Protein AF-A0A2H9PQK1-F1 (afdb_monomer_lite)

Structure (mmCIF, N/CA/C/O backbone):
data_AF-A0A2H9PQK1-F1
#
_entry.id   AF-A0A2H9PQK1-F1
#
loop_
_atom_site.group_PDB
_atom_site.id
_atom_site.type_symbol
_atom_site.label_atom_id
_atom_site.label_alt_id
_atom_site.label_comp_id
_atom_site.label_asym_id
_atom_site.label_entity_id
_atom_site.label_seq_id
_atom_site.pdbx_PDB_ins_code
_atom_site.Cartn_x
_atom_site.Cartn_y
_atom_site.Cartn_z
_atom_site.occupancy
_atom_site.B_iso_or_equiv
_atom_site.auth_seq_id
_atom_site.auth_comp_id
_atom_site.auth_asym_id
_atom_site.auth_atom_id
_atom_site.pdbx_PDB_model_num
ATOM 1 N N . MET A 1 1 ? -5.393 -4.058 -28.579 1.00 36.38 1 MET A N 1
ATOM 2 C CA . MET A 1 1 ? -4.086 -4.269 -27.906 1.00 36.38 1 MET A CA 1
ATOM 3 C C . MET A 1 1 ? -4.074 -3.855 -26.427 1.00 36.38 1 MET A C 1
ATOM 5 O O . MET A 1 1 ? -3.341 -4.471 -25.666 1.00 36.38 1 MET A O 1
ATOM 9 N N . GLY A 1 2 ? -4.901 -2.893 -25.982 1.00 49.00 2 GLY A N 1
ATOM 10 C CA . GLY A 1 2 ? -4.942 -2.454 -24.575 1.00 49.00 2 GLY A CA 1
ATOM 11 C C . GLY A 1 2 ? -5.433 -3.493 -23.554 1.00 49.00 2 GLY A C 1
ATOM 12 O O . GLY A 1 2 ? -4.860 -3.563 -22.476 1.00 49.00 2 GLY A O 1
ATOM 13 N N . SER A 1 3 ? -6.417 -4.344 -23.882 1.00 57.09 3 SER A N 1
ATOM 14 C CA . SER A 1 3 ? -7.013 -5.268 -22.895 1.00 57.09 3 SER A CA 1
ATOM 15 C C . SER A 1 3 ? -6.095 -6.420 -22.476 1.00 57.09 3 SER A C 1
ATOM 17 O O . SER A 1 3 ? -6.107 -6.805 -21.316 1.00 57.09 3 SER A O 1
ATOM 19 N N . VAL A 1 4 ? -5.268 -6.957 -23.380 1.00 50.81 4 VAL A N 1
ATOM 20 C CA . VAL A 1 4 ? -4.338 -8.060 -23.064 1.00 50.81 4 VAL A CA 1
ATOM 21 C C . VAL A 1 4 ? -3.180 -7.565 -22.203 1.00 50.81 4 VAL A C 1
ATOM 23 O O . VAL A 1 4 ? -2.814 -8.234 -21.241 1.00 50.81 4 VAL A O 1
ATOM 26 N N . ILE A 1 5 ? -2.642 -6.380 -22.515 1.00 47.97 5 ILE A N 1
ATOM 27 C CA . ILE A 1 5 ? -1.634 -5.728 -21.676 1.00 47.97 5 ILE A CA 1
ATOM 28 C C . ILE A 1 5 ? -2.264 -5.397 -20.329 1.00 47.97 5 ILE A C 1
ATOM 30 O O . ILE A 1 5 ? -1.722 -5.812 -19.324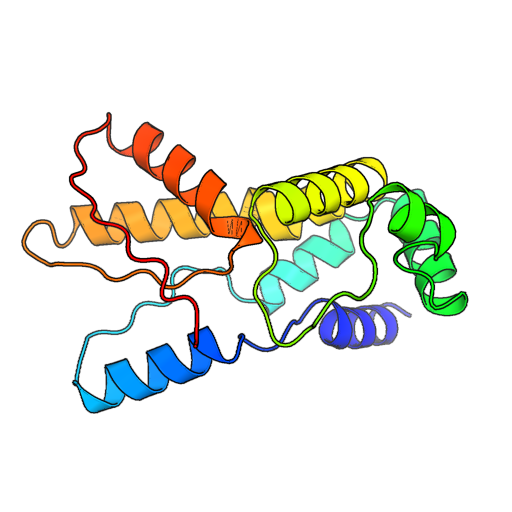 1.00 47.97 5 ILE A O 1
ATOM 34 N N . GLN A 1 6 ? -3.437 -4.761 -20.286 1.00 55.19 6 GLN A N 1
ATOM 35 C CA . GLN A 1 6 ? -4.111 -4.410 -19.034 1.00 55.19 6 GLN A CA 1
ATOM 36 C C . GLN A 1 6 ? -4.486 -5.633 -18.184 1.00 55.19 6 GLN A C 1
ATOM 38 O O . GLN A 1 6 ? -4.382 -5.553 -16.967 1.00 55.19 6 GLN A O 1
ATOM 43 N N . LYS A 1 7 ? -4.857 -6.765 -18.797 1.00 57.72 7 LYS A N 1
ATOM 44 C CA . LYS A 1 7 ? -5.139 -8.024 -18.093 1.00 57.72 7 LYS A CA 1
ATOM 45 C C . LYS A 1 7 ? -3.864 -8.659 -17.542 1.00 57.72 7 LYS A C 1
ATOM 47 O O . LYS A 1 7 ? -3.794 -8.885 -16.348 1.00 57.72 7 LYS A O 1
ATOM 52 N N . LYS A 1 8 ? -2.821 -8.844 -18.363 1.00 54.47 8 LYS A N 1
ATOM 53 C CA . LYS A 1 8 ? -1.532 -9.400 -17.899 1.00 54.47 8 LYS A CA 1
ATOM 54 C C . LYS A 1 8 ? -0.853 -8.518 -16.856 1.00 54.47 8 LYS A C 1
ATOM 56 O O . LYS A 1 8 ? -0.231 -9.013 -15.932 1.00 54.47 8 LYS A O 1
ATOM 61 N N . LEU A 1 9 ? -0.976 -7.209 -17.012 1.00 52.47 9 LEU A N 1
ATOM 62 C CA . LEU A 1 9 ? -0.502 -6.206 -16.073 1.00 52.47 9 LEU A CA 1
ATOM 63 C C . LEU A 1 9 ? -1.364 -6.193 -14.813 1.00 52.47 9 LEU A C 1
ATOM 65 O O . LEU A 1 9 ? -0.823 -6.063 -13.735 1.00 52.47 9 LEU A O 1
ATOM 69 N N . GLY A 1 10 ? -2.676 -6.390 -14.922 1.00 56.91 10 GLY A N 1
ATOM 70 C CA . GLY A 1 10 ? -3.558 -6.628 -13.783 1.00 56.91 10 GLY A CA 1
ATOM 71 C C . GLY A 1 10 ? -3.209 -7.911 -13.033 1.00 56.91 10 GLY A C 1
ATOM 72 O O . GLY A 1 10 ? -3.205 -7.896 -11.818 1.00 56.91 10 GLY A O 1
ATOM 73 N N . ASP A 1 11 ? -2.818 -8.980 -13.721 1.00 56.34 11 ASP A N 1
ATOM 74 C CA . ASP A 1 11 ? -2.392 -10.234 -13.088 1.00 56.34 11 ASP A CA 1
ATOM 75 C C . ASP A 1 11 ? -1.006 -10.107 -12.416 1.00 56.34 11 ASP A C 1
ATOM 77 O O . ASP A 1 11 ? -0.724 -10.790 -11.436 1.00 56.34 11 ASP A O 1
ATOM 81 N N . TYR A 1 12 ? -0.136 -9.225 -12.929 1.00 50.69 12 TYR A N 1
ATOM 82 C CA . TYR A 1 12 ? 1.234 -9.019 -12.429 1.00 50.69 12 TYR A CA 1
ATOM 83 C C . TYR A 1 12 ? 1.341 -7.906 -11.370 1.00 50.69 12 TYR A C 1
ATOM 85 O O . TYR A 1 12 ? 2.146 -7.988 -10.447 1.00 50.69 12 TYR A O 1
ATOM 93 N N . VAL A 1 13 ? 0.546 -6.844 -11.522 1.00 50.53 13 VAL A N 1
ATOM 94 C CA . VAL A 1 13 ? 0.485 -5.652 -10.655 1.00 50.53 13 VAL A CA 1
ATOM 95 C C . VAL A 1 13 ? -0.655 -5.765 -9.646 1.00 50.53 13 VAL A C 1
ATOM 97 O O . VAL A 1 13 ? -0.559 -5.227 -8.546 1.00 50.53 13 VAL A O 1
ATOM 100 N N . GLY A 1 14 ? -1.723 -6.489 -9.985 1.00 50.31 14 GLY A N 1
ATOM 101 C CA . GLY A 1 14 ? -2.753 -6.933 -9.051 1.00 50.31 14 GLY A CA 1
ATOM 102 C C . GLY A 1 14 ? -2.206 -8.060 -8.194 1.00 50.31 14 GLY A C 1
ATOM 103 O O . GLY A 1 14 ? -2.663 -9.198 -8.258 1.00 50.31 14 GLY A O 1
ATOM 104 N N . VAL A 1 15 ? -1.213 -7.715 -7.375 1.00 54.53 15 VAL A N 1
ATOM 105 C CA . VAL A 1 15 ? -0.857 -8.479 -6.190 1.00 54.53 15 VAL A CA 1
ATOM 106 C C . VAL A 1 15 ? -2.158 -8.753 -5.453 1.00 54.53 15 VAL A C 1
ATOM 108 O O . VAL A 1 15 ? -2.785 -7.847 -4.900 1.00 54.53 15 VAL A O 1
ATOM 111 N N . ALA A 1 16 ? -2.603 -10.008 -5.509 1.00 59.66 16 ALA A N 1
ATOM 112 C CA . ALA A 1 16 ? -3.694 -10.469 -4.678 1.00 59.66 16 ALA A CA 1
ATOM 113 C C . ALA A 1 16 ? -3.392 -10.022 -3.241 1.00 59.66 16 ALA A C 1
ATOM 115 O O . ALA A 1 16 ? -2.224 -10.080 -2.841 1.00 59.66 16 ALA A O 1
ATOM 116 N N . PRO A 1 17 ? -4.402 -9.579 -2.468 1.00 65.44 17 PRO A N 1
ATOM 117 C CA . PRO A 1 17 ? -4.173 -9.127 -1.106 1.00 65.44 17 PRO A CA 1
ATOM 118 C C . PRO A 1 17 ? -3.338 -10.173 -0.381 1.00 65.44 17 PRO A C 1
ATOM 120 O O . PRO A 1 17 ? -3.646 -11.375 -0.464 1.00 65.44 17 PRO A O 1
ATOM 123 N N . GLY A 1 18 ? -2.265 -9.707 0.257 1.00 73.44 18 GLY A N 1
ATOM 124 C CA . GLY A 1 18 ? -1.296 -10.582 0.889 1.00 73.44 18 GLY A CA 1
ATOM 125 C C . GLY A 1 18 ? -1.969 -11.504 1.901 1.00 73.44 18 GLY A C 1
ATOM 126 O O . GLY A 1 18 ? -3.094 -11.264 2.373 1.00 73.44 18 GLY A O 1
ATOM 127 N N . SER A 1 19 ? -1.306 -12.611 2.225 1.00 77.62 19 SER A N 1
ATOM 128 C CA . SER A 1 19 ? -1.813 -13.560 3.220 1.00 77.62 19 SER A CA 1
ATOM 129 C C . SER A 1 19 ? -2.123 -12.884 4.558 1.00 77.62 19 SER A C 1
ATOM 131 O O . SER A 1 19 ? -3.073 -13.284 5.237 1.00 77.62 19 SER A O 1
ATOM 133 N N . GLU A 1 20 ? -1.382 -11.829 4.901 1.00 81.56 20 GLU A N 1
ATOM 134 C CA . GLU A 1 20 ? -1.602 -10.976 6.062 1.00 81.56 20 GLU A CA 1
ATOM 135 C C . GLU A 1 20 ? -2.950 -10.252 5.990 1.00 81.56 20 GLU A C 1
ATOM 137 O O . GLU A 1 20 ? -3.750 -10.371 6.916 1.00 81.56 20 GLU A O 1
ATOM 142 N N . MET A 1 21 ? -3.285 -9.609 4.868 1.00 86.94 21 MET A N 1
ATOM 143 C CA . MET A 1 21 ? -4.549 -8.879 4.701 1.00 86.94 21 MET A CA 1
ATOM 144 C C . MET A 1 21 ? -5.755 -9.822 4.758 1.00 86.94 21 MET A C 1
ATOM 146 O O . MET A 1 21 ? -6.736 -9.561 5.462 1.00 86.94 21 MET A O 1
ATOM 150 N N . LYS A 1 22 ? -5.670 -10.972 4.074 1.00 87.06 22 LYS A N 1
ATOM 151 C CA . LYS A 1 22 ? -6.719 -12.006 4.117 1.00 87.06 22 LYS A CA 1
ATOM 152 C C . LYS A 1 22 ? -6.909 -12.550 5.533 1.00 87.06 22 LYS A C 1
ATOM 154 O O . LYS A 1 22 ? -8.042 -12.741 5.984 1.00 87.06 22 LYS A O 1
ATOM 159 N N . THR A 1 23 ? -5.807 -12.781 6.246 1.00 89.31 23 THR A N 1
ATOM 160 C CA . THR A 1 23 ? -5.833 -13.260 7.632 1.00 89.31 23 THR A CA 1
ATOM 161 C C . THR A 1 23 ? -6.443 -12.223 8.567 1.00 89.31 23 THR A C 1
ATOM 163 O O . THR A 1 23 ? -7.311 -12.584 9.363 1.00 89.31 23 THR A O 1
ATOM 166 N N . THR A 1 24 ? -6.082 -10.949 8.422 1.00 91.38 24 THR A N 1
ATOM 167 C CA . THR A 1 24 ? -6.645 -9.834 9.194 1.00 91.38 24 THR A CA 1
ATOM 168 C C . THR A 1 24 ? -8.149 -9.733 9.010 1.00 91.38 24 THR A C 1
ATOM 170 O O . THR A 1 24 ? -8.877 -9.740 9.998 1.00 91.38 24 THR A O 1
ATOM 173 N N . ILE A 1 25 ? -8.647 -9.738 7.768 1.00 92.38 25 ILE A N 1
ATOM 174 C CA . ILE A 1 25 ? -10.093 -9.690 7.495 1.00 92.38 25 ILE A CA 1
ATOM 175 C C . ILE A 1 25 ? -10.807 -10.877 8.151 1.00 92.38 25 ILE A C 1
ATOM 177 O O . ILE A 1 25 ? -11.857 -10.712 8.774 1.00 92.38 25 ILE A O 1
ATOM 181 N N . ARG A 1 26 ? -10.239 -12.084 8.045 1.00 93.75 26 ARG A N 1
ATOM 182 C CA . ARG A 1 26 ? -10.805 -13.289 8.666 1.00 93.75 26 ARG A CA 1
ATOM 183 C C . ARG A 1 26 ? -10.867 -13.171 10.191 1.00 93.75 26 ARG A C 1
ATOM 185 O O . ARG A 1 26 ? -11.892 -13.514 10.775 1.00 93.75 26 ARG A O 1
ATOM 192 N N . LEU A 1 27 ? -9.792 -12.715 10.835 1.00 94.50 27 LEU A N 1
ATOM 193 C CA . LEU A 1 27 ? -9.730 -12.558 12.292 1.00 94.50 27 LEU A CA 1
ATOM 194 C C . LEU A 1 27 ? -10.644 -11.429 12.783 1.00 94.50 27 LEU A C 1
ATOM 196 O O . LEU A 1 27 ? -11.378 -11.631 13.745 1.00 94.50 27 LEU A O 1
ATOM 200 N N . ALA A 1 28 ? -10.678 -10.295 12.083 1.00 94.94 28 ALA A N 1
ATOM 201 C CA . ALA A 1 28 ? -11.570 -9.182 12.388 1.00 94.94 28 ALA A CA 1
ATOM 202 C C . ALA A 1 28 ? -13.044 -9.611 12.332 1.00 94.94 28 ALA A C 1
ATOM 204 O O . ALA A 1 28 ? -13.795 -9.338 13.266 1.00 94.94 28 ALA A O 1
ATOM 205 N N . LYS A 1 29 ? -13.441 -10.381 11.305 1.00 94.69 29 LYS A N 1
ATOM 206 C CA . LYS A 1 29 ? -14.793 -10.962 11.217 1.00 94.69 29 LYS A CA 1
ATOM 207 C C . LYS A 1 29 ? -15.101 -11.900 12.386 1.00 94.69 29 LYS A C 1
ATOM 209 O O . LYS A 1 29 ? -16.184 -11.808 12.956 1.00 94.69 29 LYS A O 1
ATOM 214 N N . LYS A 1 30 ? -14.160 -12.775 12.770 1.00 95.75 30 LYS A N 1
ATOM 215 C CA . LYS A 1 30 ? -14.328 -13.675 13.930 1.00 95.75 30 LYS A CA 1
ATOM 216 C C . LYS A 1 30 ? -14.534 -12.905 15.235 1.00 95.75 30 LYS A C 1
ATOM 218 O O . LYS A 1 30 ? -15.369 -13.303 16.037 1.00 95.75 30 LYS A O 1
ATOM 223 N N . GLN A 1 31 ? -13.815 -11.800 15.413 1.00 94.88 31 GLN A N 1
ATOM 224 C CA . GLN A 1 31 ? -13.918 -10.941 16.595 1.00 94.88 31 GLN A CA 1
ATOM 225 C C . GLN A 1 31 ? -15.042 -9.900 16.507 1.00 94.88 31 GLN A C 1
ATOM 227 O O . GLN A 1 31 ? -15.175 -9.073 17.404 1.00 94.88 31 GLN A O 1
ATOM 232 N N . LYS A 1 32 ? -15.846 -9.915 15.433 1.00 94.44 32 LYS A N 1
ATOM 233 C CA . LYS A 1 32 ? -16.888 -8.910 15.157 1.00 94.44 32 LYS A CA 1
ATOM 234 C C . LYS A 1 32 ? -16.357 -7.467 15.209 1.00 94.44 32 LYS A C 1
ATOM 236 O O . LYS A 1 32 ? -17.086 -6.541 15.557 1.00 94.44 32 LYS A O 1
ATOM 241 N N . ALA A 1 33 ? -15.088 -7.276 14.853 1.00 94.25 33 ALA A N 1
ATOM 242 C CA . ALA A 1 33 ? -14.483 -5.959 14.746 1.00 94.25 33 ALA A CA 1
ATOM 243 C C . ALA A 1 33 ? -14.998 -5.239 13.492 1.00 94.25 33 ALA A C 1
ATOM 245 O O . ALA A 1 33 ? -15.263 -5.865 12.460 1.00 94.25 33 ALA A O 1
ATOM 246 N N . ARG A 1 34 ? -15.112 -3.909 13.566 1.00 93.62 34 ARG A N 1
ATOM 247 C CA . ARG A 1 34 ? -15.433 -3.083 12.399 1.00 93.62 34 ARG A CA 1
ATOM 248 C C . ARG A 1 34 ? -14.255 -3.113 11.429 1.00 93.62 34 ARG A C 1
ATOM 250 O O . ARG A 1 34 ? -13.112 -2.927 11.830 1.00 93.62 34 ARG A O 1
ATOM 257 N N . ILE A 1 35 ? -14.548 -3.340 10.154 1.00 94.62 35 ILE A N 1
ATOM 258 C CA . ILE A 1 35 ? -13.545 -3.393 9.090 1.00 94.62 35 ILE A CA 1
ATOM 259 C C . ILE A 1 35 ? -13.719 -2.154 8.219 1.00 94.62 35 ILE A C 1
ATOM 261 O O . ILE A 1 35 ? -14.827 -1.872 7.766 1.00 94.62 35 ILE A O 1
ATOM 265 N N . ALA A 1 36 ? -12.622 -1.444 7.979 1.00 94.12 36 ALA A N 1
ATOM 266 C CA . ALA A 1 36 ? -12.543 -0.355 7.018 1.00 94.12 36 ALA A CA 1
ATOM 267 C C . ALA A 1 36 ? -11.438 -0.671 6.007 1.00 94.12 36 ALA A C 1
ATOM 269 O O . ALA A 1 36 ? -10.337 -1.070 6.388 1.00 94.12 36 ALA A O 1
ATOM 270 N N . LEU A 1 37 ? -11.743 -0.518 4.719 1.00 93.69 37 LEU A N 1
ATOM 271 C CA . LEU A 1 37 ? -10.747 -0.592 3.656 1.00 93.69 37 LEU A CA 1
ATOM 272 C C . LEU A 1 37 ? -10.200 0.818 3.446 1.00 93.69 37 LEU A C 1
ATOM 274 O O . LEU A 1 37 ? -10.962 1.725 3.123 1.00 93.69 37 LEU A O 1
ATOM 278 N N . ILE A 1 38 ? -8.904 1.000 3.681 1.00 94.12 38 ILE A N 1
ATOM 279 C CA . ILE A 1 38 ? -8.257 2.318 3.598 1.00 94.12 38 ILE A CA 1
ATOM 280 C C . ILE A 1 38 ? -7.555 2.555 2.259 1.00 94.12 38 ILE A C 1
ATOM 282 O O . ILE A 1 38 ? -7.181 3.684 1.963 1.00 94.12 38 ILE A O 1
ATOM 286 N N . ASP A 1 39 ? -7.369 1.513 1.457 1.00 92.56 39 ASP A N 1
ATOM 287 C CA . ASP A 1 39 ? -6.689 1.596 0.167 1.00 92.56 39 ASP A CA 1
ATOM 288 C C . ASP A 1 39 ? -7.666 1.909 -0.972 1.00 92.56 39 ASP A C 1
ATOM 290 O O . ASP A 1 39 ? -8.885 1.774 -0.848 1.00 92.56 39 ASP A O 1
ATOM 294 N N . GLN A 1 40 ? -7.108 2.345 -2.093 1.00 88.44 40 GLN A N 1
ATOM 295 C CA . GLN A 1 40 ? -7.833 2.622 -3.317 1.00 88.44 40 GLN A CA 1
ATOM 296 C C . GLN A 1 40 ? -8.304 1.328 -3.991 1.00 88.44 40 GLN A C 1
ATOM 298 O O . GLN A 1 40 ? -7.627 0.301 -3.956 1.00 88.44 40 GLN A O 1
ATOM 303 N N . ASP A 1 41 ? -9.445 1.406 -4.680 1.00 87.19 41 ASP A N 1
ATOM 304 C CA . ASP A 1 41 ? -9.885 0.345 -5.581 1.00 87.19 41 ASP A CA 1
ATOM 305 C C . ASP A 1 41 ? -8.804 0.032 -6.632 1.00 87.19 41 ASP A C 1
ATOM 307 O O . ASP A 1 41 ? -8.358 0.914 -7.384 1.00 87.19 41 ASP A O 1
ATOM 311 N N . ILE A 1 42 ? -8.419 -1.245 -6.695 1.00 81.69 42 ILE A N 1
ATOM 312 C CA . ILE A 1 42 ? -7.373 -1.746 -7.583 1.00 81.69 42 ILE A CA 1
ATOM 313 C C . ILE A 1 42 ? -7.672 -1.463 -9.059 1.00 81.69 42 ILE A C 1
ATOM 315 O O . ILE A 1 42 ? -6.749 -1.179 -9.820 1.00 81.69 42 ILE A O 1
ATOM 319 N N . GLU A 1 43 ? -8.937 -1.454 -9.484 1.00 82.94 43 GLU A N 1
ATOM 320 C CA . GLU A 1 43 ? -9.312 -1.122 -10.860 1.00 82.94 43 GLU A CA 1
ATOM 321 C C . GLU A 1 43 ? -8.948 0.325 -11.197 1.00 82.94 43 GLU A C 1
ATOM 323 O O . GLU A 1 43 ? -8.423 0.620 -12.279 1.00 82.94 43 GLU A O 1
ATOM 328 N N . THR A 1 44 ? -9.166 1.238 -10.247 1.00 86.19 44 THR A N 1
ATOM 329 C CA . THR A 1 44 ? -8.811 2.649 -10.422 1.00 86.19 44 THR A CA 1
ATOM 330 C C . THR A 1 44 ? -7.297 2.814 -10.479 1.00 86.19 44 THR A C 1
ATOM 332 O O . THR A 1 44 ? -6.789 3.528 -11.352 1.00 86.19 44 THR A O 1
ATOM 335 N N . THR A 1 45 ? -6.567 2.117 -9.608 1.00 83.31 45 THR A N 1
ATOM 336 C CA . THR A 1 45 ? -5.101 2.096 -9.605 1.00 83.31 45 THR A CA 1
ATOM 337 C C . THR A 1 45 ? -4.545 1.556 -10.926 1.00 83.31 45 THR A C 1
ATOM 339 O O . THR A 1 45 ? -3.714 2.216 -11.548 1.00 83.31 45 THR A O 1
ATOM 342 N N . LEU A 1 46 ? -5.040 0.420 -11.429 1.00 79.62 46 LEU A N 1
ATOM 343 C CA . LEU A 1 46 ? -4.601 -0.178 -12.699 1.00 79.62 46 LEU A CA 1
ATOM 344 C C . LEU A 1 46 ? -4.935 0.711 -13.908 1.00 79.62 46 LEU A C 1
ATOM 346 O O . LEU A 1 46 ? -4.138 0.852 -14.847 1.00 79.62 46 LEU A O 1
ATOM 350 N N . LYS A 1 47 ? -6.098 1.371 -13.890 1.00 83.56 47 LYS A N 1
ATOM 351 C CA . LYS A 1 47 ? -6.475 2.349 -14.917 1.00 83.56 47 LYS A CA 1
ATOM 352 C C . LYS A 1 47 ? -5.545 3.561 -14.906 1.00 83.56 47 LYS A C 1
ATOM 354 O O . LYS A 1 47 ? -5.145 4.016 -15.977 1.00 83.56 47 LYS A O 1
ATOM 359 N N . ARG A 1 48 ? -5.172 4.079 -13.733 1.00 83.12 48 ARG A N 1
ATOM 360 C CA . ARG A 1 48 ? -4.182 5.164 -13.627 1.00 83.12 48 ARG A CA 1
ATOM 361 C C . ARG A 1 48 ? -2.800 4.713 -14.071 1.00 83.12 48 ARG A C 1
ATOM 363 O O . ARG A 1 48 ? -2.183 5.413 -14.865 1.00 83.12 48 ARG A O 1
ATOM 370 N N . PHE A 1 49 ? -2.370 3.532 -13.638 1.00 81.88 49 PHE A N 1
ATOM 371 C CA . PHE A 1 49 ? -1.081 2.943 -13.982 1.00 81.88 49 PHE A CA 1
ATOM 372 C C . PHE A 1 49 ? -0.903 2.858 -15.500 1.00 81.88 49 PHE A C 1
ATOM 374 O O . PHE A 1 49 ? 0.046 3.393 -16.060 1.00 81.88 49 PHE A O 1
ATOM 381 N N . SER A 1 50 ? -1.865 2.258 -16.207 1.00 79.38 50 SER A N 1
ATOM 382 C CA . SER A 1 50 ? -1.769 2.098 -17.667 1.00 79.38 50 SER A CA 1
ATOM 383 C C . SER A 1 50 ? -1.675 3.438 -18.419 1.00 79.38 50 SER A C 1
ATOM 385 O O . SER A 1 50 ? -1.054 3.524 -19.487 1.00 79.38 50 SER A O 1
ATOM 387 N N . ARG A 1 51 ? -2.257 4.498 -17.845 1.00 83.50 51 ARG A N 1
ATOM 388 C CA . ARG A 1 51 ? -2.241 5.862 -18.386 1.00 83.50 51 ARG A CA 1
ATOM 389 C C . ARG A 1 51 ? -1.012 6.671 -17.971 1.00 83.50 51 ARG A C 1
ATOM 391 O O . ARG A 1 51 ? -0.678 7.601 -18.694 1.00 83.50 51 ARG A O 1
ATOM 398 N N . SER A 1 52 ? -0.364 6.351 -16.851 1.00 82.50 52 SER A N 1
ATOM 399 C CA . SER A 1 52 ? 0.789 7.101 -16.336 1.00 82.50 52 SER A CA 1
ATOM 400 C C . SER A 1 52 ? 2.108 6.718 -17.003 1.00 82.50 52 SER A C 1
ATOM 402 O O . SER A 1 52 ? 3.042 7.513 -16.978 1.00 82.50 52 SER A O 1
ATOM 404 N N . LEU A 1 53 ? 2.188 5.532 -17.615 1.00 81.31 53 LEU A N 1
ATOM 405 C CA . LEU A 1 53 ? 3.406 5.060 -18.269 1.00 81.31 53 LEU A CA 1
ATOM 406 C C . LEU A 1 53 ? 3.763 5.869 -19.521 1.00 81.31 53 LEU A C 1
ATOM 408 O O . LEU A 1 53 ? 2.988 5.934 -20.482 1.00 81.31 53 LEU A O 1
ATOM 412 N N . THR A 1 54 ? 4.998 6.360 -19.559 1.00 84.81 54 THR A N 1
ATOM 413 C CA . THR A 1 54 ? 5.628 6.891 -20.772 1.00 84.81 54 THR A CA 1
ATOM 414 C C . THR A 1 54 ? 5.931 5.781 -21.784 1.00 84.81 54 THR A C 1
ATOM 416 O O . THR A 1 54 ? 6.022 4.601 -21.442 1.00 84.81 54 THR A O 1
ATOM 419 N N . TRP A 1 55 ? 6.145 6.146 -23.053 1.00 83.44 55 TRP A N 1
ATOM 420 C CA . TRP A 1 55 ? 6.550 5.191 -24.096 1.00 83.44 55 TRP A CA 1
ATOM 421 C C . TRP A 1 55 ? 7.839 4.432 -23.746 1.00 83.44 55 TRP A C 1
ATOM 423 O O . TRP A 1 55 ? 7.918 3.229 -23.990 1.00 83.44 55 TRP A O 1
ATOM 433 N N . LYS A 1 56 ? 8.807 5.105 -23.109 1.00 83.25 56 LYS A N 1
ATOM 434 C CA . LYS A 1 56 ? 10.052 4.491 -22.628 1.00 83.25 56 LYS A CA 1
ATOM 435 C C . LYS A 1 56 ? 9.786 3.451 -21.536 1.00 83.25 56 LYS A C 1
ATOM 437 O O . LYS A 1 56 ? 10.279 2.332 -21.636 1.00 83.25 56 LYS A O 1
ATOM 442 N N . GLU A 1 57 ? 8.974 3.784 -20.531 1.00 81.94 57 GLU A N 1
ATOM 443 C CA . GLU A 1 57 ? 8.618 2.846 -19.453 1.00 81.94 57 GLU A CA 1
ATOM 444 C C . GLU A 1 57 ? 7.831 1.640 -19.983 1.00 81.94 57 GLU A C 1
ATOM 446 O O . GLU A 1 57 ? 8.091 0.512 -19.570 1.00 81.94 57 GLU A O 1
ATOM 451 N N . ARG A 1 58 ? 6.926 1.849 -20.951 1.00 82.25 58 ARG A N 1
ATOM 452 C CA . ARG A 1 58 ? 6.202 0.757 -21.627 1.00 82.25 58 ARG A CA 1
ATOM 453 C C . ARG A 1 58 ? 7.152 -0.198 -22.343 1.00 82.25 58 ARG A C 1
ATOM 455 O O . ARG A 1 58 ? 6.982 -1.409 -22.234 1.00 82.25 58 ARG A O 1
ATOM 462 N N . TRP A 1 59 ? 8.141 0.332 -23.062 1.00 81.31 59 TRP A N 1
ATOM 463 C CA . TRP A 1 59 ? 9.135 -0.488 -23.754 1.00 81.31 59 TRP A CA 1
ATOM 464 C C . TRP A 1 59 ? 10.014 -1.271 -22.775 1.00 81.31 59 TRP A C 1
ATOM 466 O O . TRP A 1 59 ? 10.181 -2.477 -22.938 1.00 81.31 59 TRP A O 1
ATOM 476 N N . ASN A 1 60 ? 10.509 -0.612 -21.726 1.00 78.69 60 ASN A N 1
ATOM 477 C CA . ASN A 1 60 ? 11.301 -1.258 -20.678 1.00 78.69 60 ASN A CA 1
ATOM 478 C C . ASN A 1 60 ? 10.529 -2.405 -20.014 1.00 78.69 60 ASN A C 1
ATOM 480 O O . ASN A 1 60 ? 11.061 -3.504 -19.893 1.00 78.69 60 ASN A O 1
ATOM 484 N N . LEU A 1 61 ? 9.257 -2.180 -19.669 1.00 76.94 61 LEU A N 1
ATOM 485 C CA . LEU A 1 61 ? 8.408 -3.200 -19.060 1.00 76.94 61 LEU A CA 1
ATOM 486 C C . LEU A 1 61 ? 8.211 -4.407 -19.987 1.00 76.94 61 LEU A C 1
ATOM 488 O O . LEU A 1 61 ? 8.294 -5.548 -19.539 1.00 76.94 61 LEU A O 1
ATOM 492 N N . LEU A 1 62 ? 7.976 -4.170 -21.282 1.00 78.00 62 LEU A N 1
ATOM 493 C CA . LEU A 1 62 ? 7.873 -5.248 -22.268 1.00 78.00 62 LEU A CA 1
ATOM 494 C C . LEU A 1 62 ? 9.174 -6.051 -22.332 1.00 78.00 62 LEU A C 1
ATOM 496 O O . LEU A 1 62 ? 9.140 -7.273 -22.215 1.00 78.00 62 LEU A O 1
ATOM 500 N N . VAL A 1 63 ? 10.314 -5.374 -22.473 1.00 78.38 63 VAL A N 1
ATOM 501 C CA . VAL A 1 63 ? 11.634 -6.014 -22.522 1.00 78.38 63 VAL A CA 1
ATOM 502 C C . VAL A 1 63 ? 11.905 -6.838 -21.262 1.00 78.38 63 VAL A C 1
ATOM 504 O O . VAL A 1 63 ? 12.385 -7.963 -21.380 1.00 78.38 63 VAL A O 1
ATOM 507 N N . ASP A 1 64 ? 11.573 -6.321 -20.082 1.00 73.44 64 ASP A N 1
ATOM 508 C CA . ASP A 1 64 ? 11.808 -6.996 -18.802 1.00 73.44 64 ASP A CA 1
ATOM 509 C C . ASP A 1 64 ? 10.919 -8.236 -18.639 1.00 73.44 64 ASP A C 1
ATOM 511 O O . ASP A 1 64 ? 11.411 -9.293 -18.239 1.00 73.44 64 ASP A O 1
ATOM 515 N N . ILE A 1 65 ? 9.645 -8.154 -19.045 1.00 70.06 65 ILE A N 1
ATOM 516 C CA . ILE A 1 65 ? 8.726 -9.304 -19.079 1.00 70.06 65 ILE A CA 1
ATOM 517 C C . ILE A 1 65 ? 9.233 -10.374 -20.056 1.00 70.06 65 ILE A C 1
ATOM 519 O O . ILE A 1 65 ? 9.271 -11.550 -19.704 1.00 70.06 65 ILE A O 1
ATOM 523 N N . PHE A 1 66 ? 9.649 -9.989 -21.269 1.00 69.38 66 PHE A N 1
ATOM 524 C CA . PHE A 1 66 ? 10.145 -10.936 -22.279 1.00 69.38 66 PHE A CA 1
ATOM 525 C C . PHE A 1 66 ? 11.484 -11.569 -21.899 1.00 69.38 66 PHE A C 1
ATOM 527 O O . PHE A 1 66 ? 11.736 -12.719 -22.249 1.00 69.38 66 PHE A O 1
ATOM 534 N N . LYS A 1 67 ? 12.339 -10.838 -21.181 1.00 69.19 67 LYS A N 1
ATOM 535 C CA . LYS A 1 67 ? 13.610 -11.364 -20.672 1.00 69.19 67 LYS A CA 1
ATOM 536 C C . LYS A 1 67 ? 13.439 -12.178 -19.388 1.00 69.19 67 LYS A C 1
ATOM 538 O O . LYS A 1 67 ? 14.3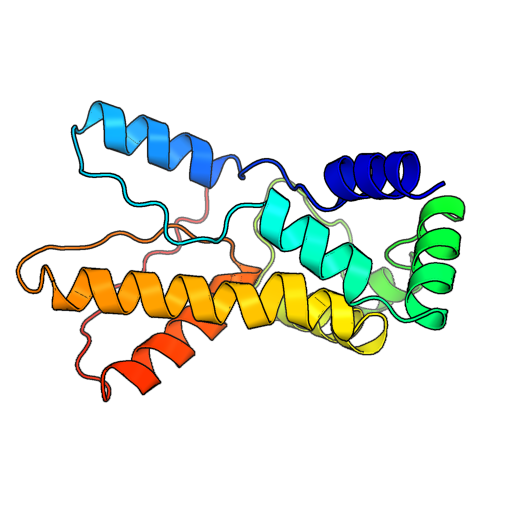79 -12.865 -19.011 1.00 69.19 67 LYS A O 1
ATOM 543 N N . GLY A 1 68 ? 12.284 -12.104 -18.718 1.00 61.06 68 GLY A N 1
ATOM 544 C CA . GLY A 1 68 ? 12.067 -12.714 -17.400 1.00 61.06 68 GLY A CA 1
ATOM 545 C C . GLY A 1 68 ? 12.929 -12.089 -16.297 1.00 61.06 68 GLY A C 1
ATOM 546 O O . GLY A 1 68 ? 13.140 -12.698 -15.252 1.00 61.06 68 GLY A O 1
ATOM 547 N N . VAL A 1 69 ? 13.463 -10.888 -16.535 1.00 57.50 69 VAL A N 1
ATOM 548 C CA . VAL A 1 69 ? 14.423 -10.209 -15.662 1.00 57.50 69 VAL A CA 1
ATOM 549 C C . VAL A 1 69 ? 13.770 -8.932 -15.162 1.00 57.50 69 VAL A C 1
ATOM 551 O O . VAL A 1 69 ? 13.819 -7.903 -15.827 1.00 57.50 69 VAL A O 1
ATOM 554 N N . VAL A 1 70 ? 13.170 -8.997 -13.976 1.00 54.69 70 VAL A N 1
ATOM 555 C CA . VAL A 1 70 ? 12.789 -7.781 -13.235 1.00 54.69 70 VAL A CA 1
ATOM 556 C C . VAL A 1 70 ? 13.986 -7.246 -12.435 1.00 54.69 70 VAL A C 1
ATOM 558 O O . VAL A 1 70 ? 14.079 -6.049 -12.196 1.00 54.69 70 VAL A O 1
ATOM 561 N N . LEU A 1 71 ? 14.960 -8.106 -12.124 1.00 52.69 71 LEU A N 1
ATOM 562 C CA . LEU A 1 71 ? 16.233 -7.777 -11.484 1.00 52.69 71 LEU A CA 1
ATOM 563 C C . LEU A 1 71 ? 17.322 -8.643 -12.128 1.00 52.69 71 LEU A C 1
ATOM 565 O O . LEU A 1 71 ? 17.195 -9.869 -12.154 1.00 52.69 71 LEU A O 1
ATOM 569 N N . ARG A 1 72 ? 18.367 -8.037 -12.706 1.00 54.81 72 ARG A N 1
ATOM 570 C CA . ARG A 1 72 ? 19.508 -8.810 -13.230 1.00 54.81 72 ARG A CA 1
ATOM 571 C C . ARG A 1 72 ? 20.117 -9.596 -12.069 1.00 54.81 72 ARG A C 1
ATOM 573 O O . ARG A 1 72 ? 20.358 -9.011 -11.021 1.00 54.81 72 ARG A O 1
ATOM 580 N N . LYS A 1 73 ? 20.398 -10.889 -12.267 1.00 49.53 73 LYS A N 1
ATOM 581 C CA . LYS A 1 73 ? 21.082 -11.752 -11.280 1.00 49.53 73 LYS A CA 1
ATOM 582 C C . LYS A 1 73 ? 22.312 -11.057 -10.672 1.00 49.53 73 LYS A C 1
ATOM 584 O O . LYS A 1 73 ? 22.446 -11.017 -9.459 1.00 49.53 73 LYS A O 1
ATOM 589 N N . ASN A 1 74 ? 23.089 -10.387 -11.520 1.00 47.12 74 ASN A N 1
ATOM 590 C CA . ASN A 1 74 ? 24.287 -9.639 -11.141 1.00 47.12 74 ASN A CA 1
ATOM 591 C C . ASN A 1 74 ? 23.988 -8.434 -10.218 1.00 47.12 74 ASN A C 1
ATOM 593 O O . ASN A 1 74 ? 24.752 -8.152 -9.311 1.00 47.12 74 ASN A O 1
ATOM 597 N N . GLU A 1 75 ? 22.853 -7.741 -10.391 1.00 51.84 75 GLU A N 1
ATOM 598 C CA . GLU A 1 75 ? 22.467 -6.602 -9.531 1.00 51.84 75 GLU A CA 1
ATOM 599 C C . GLU A 1 75 ? 21.862 -7.034 -8.182 1.00 51.84 75 GLU A C 1
ATOM 601 O O . GLU A 1 75 ? 21.708 -6.200 -7.287 1.00 51.84 75 GLU A O 1
ATOM 606 N N . LEU A 1 76 ? 21.462 -8.306 -8.061 1.00 52.03 76 LEU A N 1
ATOM 607 C CA . LEU A 1 76 ? 21.034 -8.936 -6.808 1.00 52.03 76 LEU A CA 1
ATOM 608 C C . LEU A 1 76 ? 22.234 -9.467 -6.016 1.00 52.03 76 LEU A C 1
ATOM 610 O O . LEU A 1 76 ? 22.243 -9.344 -4.792 1.00 52.03 76 LEU A O 1
ATOM 614 N N . GLU A 1 77 ? 23.242 -10.001 -6.713 1.00 50.06 77 GLU A N 1
ATOM 615 C CA . GLU A 1 77 ? 24.537 -10.385 -6.135 1.00 50.06 77 GLU A CA 1
ATOM 616 C C . GLU A 1 77 ? 25.255 -9.170 -5.521 1.00 50.06 77 GLU A C 1
ATOM 618 O O . GLU A 1 77 ? 25.651 -9.236 -4.361 1.00 50.06 77 GLU A O 1
ATOM 623 N N . ASP A 1 78 ? 25.294 -8.024 -6.215 1.00 51.09 78 ASP A N 1
ATOM 624 C CA . ASP A 1 78 ? 25.881 -6.771 -5.692 1.00 51.09 78 ASP A CA 1
ATOM 625 C C . ASP A 1 78 ? 25.176 -6.223 -4.434 1.00 51.09 78 ASP A C 1
ATOM 627 O O . ASP A 1 78 ? 25.737 -5.412 -3.698 1.00 51.09 78 ASP A O 1
ATOM 631 N N . LEU A 1 79 ? 23.932 -6.639 -4.176 1.00 52.91 79 LEU A N 1
ATOM 632 C CA . LEU A 1 79 ? 23.164 -6.237 -2.996 1.00 52.91 79 LEU A CA 1
ATOM 633 C C . LEU A 1 79 ? 23.269 -7.243 -1.832 1.00 52.91 79 LEU A C 1
ATOM 635 O O . LEU A 1 79 ? 22.536 -7.092 -0.854 1.00 52.91 79 LEU A O 1
ATOM 639 N N . ASN A 1 80 ? 24.128 -8.273 -1.922 1.00 46.91 80 ASN A N 1
ATOM 640 C CA . ASN A 1 80 ? 24.154 -9.415 -0.991 1.00 46.91 80 ASN A CA 1
ATOM 641 C C . ASN A 1 80 ? 22.762 -10.043 -0.787 1.00 46.91 80 ASN A C 1
ATOM 643 O O . ASN A 1 80 ? 22.449 -10.598 0.268 1.00 46.91 80 ASN A O 1
ATOM 647 N N . ILE A 1 81 ? 21.903 -9.978 -1.810 1.00 52.75 81 ILE A N 1
ATOM 648 C CA . ILE A 1 81 ? 20.593 -10.632 -1.813 1.00 52.75 81 ILE A CA 1
ATOM 649 C C . ILE A 1 81 ? 20.819 -12.077 -2.276 1.00 52.75 81 ILE A C 1
ATOM 651 O O . ILE A 1 81 ? 20.285 -12.540 -3.286 1.00 52.75 81 ILE A O 1
ATOM 655 N N . GLU A 1 82 ? 21.665 -12.811 -1.553 1.00 44.50 82 GLU A N 1
ATOM 656 C CA . GLU A 1 82 ? 21.763 -14.254 -1.716 1.00 44.50 82 GLU A CA 1
ATOM 657 C C . GLU A 1 82 ? 20.473 -14.872 -1.170 1.00 44.50 82 GLU A C 1
ATOM 659 O O . GLU A 1 82 ? 20.283 -15.026 0.032 1.00 44.50 82 GLU A O 1
ATOM 664 N N . LYS A 1 83 ? 19.579 -15.227 -2.100 1.00 44.66 83 LYS A N 1
ATOM 665 C CA . LYS A 1 83 ? 18.308 -15.936 -1.881 1.00 44.66 83 LYS A CA 1
ATOM 666 C C . LYS A 1 83 ? 17.265 -15.088 -1.151 1.00 44.66 83 LYS A C 1
ATOM 668 O O . LYS A 1 83 ? 17.138 -15.100 0.067 1.00 44.66 83 LYS A O 1
ATOM 673 N N . PHE A 1 84 ? 16.436 -14.411 -1.943 1.00 51.88 84 PHE A N 1
ATOM 674 C CA . PHE A 1 84 ? 15.169 -13.853 -1.483 1.00 51.88 84 PHE A CA 1
ATOM 675 C C . PHE A 1 84 ? 14.288 -15.005 -0.971 1.00 51.88 84 PHE A C 1
ATOM 677 O O . PHE A 1 84 ? 13.641 -15.706 -1.751 1.00 51.88 84 PHE A O 1
ATOM 684 N N . ASP A 1 85 ? 14.321 -15.258 0.334 1.00 54.53 85 ASP A N 1
ATOM 685 C CA . ASP A 1 85 ? 13.391 -16.169 0.986 1.00 54.53 85 ASP A CA 1
ATOM 686 C C . ASP A 1 85 ? 12.010 -15.508 0.969 1.00 54.53 85 ASP A C 1
ATOM 688 O O . ASP A 1 85 ? 11.674 -14.693 1.826 1.00 54.53 85 ASP A O 1
ATOM 692 N N . LEU A 1 86 ? 11.218 -15.839 -0.054 1.00 52.84 86 LEU A N 1
ATOM 693 C CA . LEU A 1 86 ? 9.861 -15.325 -0.270 1.00 52.84 86 LEU A CA 1
ATOM 694 C C . LEU A 1 86 ? 8.898 -15.659 0.883 1.00 52.84 86 LEU A C 1
ATOM 696 O O . LEU A 1 86 ? 7.759 -15.195 0.871 1.00 52.84 86 LEU A O 1
ATOM 700 N N . THR A 1 87 ? 9.325 -16.460 1.865 1.00 53.75 87 THR A N 1
ATOM 701 C CA . THR A 1 87 ? 8.551 -16.735 3.079 1.00 53.75 87 THR A CA 1
ATOM 702 C C . THR A 1 87 ? 8.687 -15.645 4.144 1.00 53.75 87 THR A C 1
ATOM 704 O O . THR A 1 87 ? 7.862 -15.590 5.057 1.00 53.75 87 THR A O 1
ATOM 707 N N . LYS A 1 88 ? 9.681 -14.752 4.032 1.00 63.81 88 LYS A N 1
ATOM 708 C CA . LYS A 1 88 ? 9.962 -13.704 5.022 1.00 63.81 88 LYS A CA 1
ATOM 709 C C . LYS A 1 88 ? 9.770 -12.310 4.442 1.00 63.81 88 LYS A C 1
ATOM 711 O O . LYS A 1 88 ? 10.084 -12.042 3.285 1.00 63.81 88 LYS A O 1
ATOM 716 N N . VAL A 1 89 ? 9.286 -11.400 5.286 1.00 64.19 89 VAL A N 1
ATOM 717 C CA . VAL A 1 89 ? 9.271 -9.969 4.966 1.00 64.19 89 VAL A CA 1
ATOM 718 C C . VAL A 1 89 ? 10.725 -9.478 4.985 1.00 64.19 89 VAL A C 1
ATOM 720 O O . VAL A 1 89 ? 11.393 -9.653 6.008 1.00 64.19 89 VAL A O 1
ATOM 723 N N . PRO A 1 90 ? 11.245 -8.901 3.886 1.00 70.44 90 PRO A N 1
ATOM 724 C CA . PRO A 1 90 ? 12.603 -8.366 3.859 1.00 70.44 90 PRO A CA 1
ATOM 725 C C . PRO A 1 90 ? 12.777 -7.223 4.866 1.00 70.44 90 PRO A C 1
ATOM 727 O O . PRO A 1 90 ? 11.805 -6.591 5.281 1.00 70.44 90 PRO A O 1
ATOM 730 N N . SER A 1 91 ? 14.023 -6.918 5.239 1.00 77.31 91 SER A N 1
ATOM 731 C CA . SER A 1 91 ? 14.292 -5.768 6.106 1.00 77.31 91 SER A CA 1
ATOM 732 C C . SER A 1 91 ? 13.879 -4.454 5.428 1.00 77.31 91 SER A C 1
ATOM 734 O O . SER A 1 91 ? 13.908 -4.328 4.201 1.00 77.31 91 SER A O 1
ATOM 736 N N . GLN A 1 92 ? 13.543 -3.442 6.233 1.00 74.38 92 GLN A N 1
ATOM 737 C CA . GLN A 1 92 ? 13.141 -2.124 5.724 1.00 74.38 92 GLN A CA 1
ATOM 738 C C . GLN A 1 92 ? 14.230 -1.457 4.867 1.00 74.38 92 GLN A C 1
ATOM 740 O O . GLN A 1 92 ? 13.936 -0.702 3.944 1.00 74.38 92 GLN A O 1
ATOM 745 N N . GLU A 1 93 ? 15.506 -1.737 5.138 1.00 76.25 93 GLU A N 1
ATOM 746 C CA . GLU A 1 93 ? 16.623 -1.263 4.315 1.00 76.25 93 GLU A CA 1
ATOM 747 C C . GLU A 1 93 ? 16.605 -1.889 2.913 1.00 76.25 93 GLU A C 1
ATOM 749 O O . GLU A 1 93 ? 16.662 -1.168 1.917 1.00 76.25 93 GLU A O 1
ATOM 754 N N . VAL A 1 94 ? 16.416 -3.210 2.822 1.00 78.12 94 VAL A N 1
ATOM 755 C CA . VAL A 1 94 ? 16.318 -3.918 1.535 1.00 78.12 94 VAL A CA 1
ATOM 756 C C . VAL A 1 94 ? 15.103 -3.436 0.743 1.00 78.12 94 VAL A C 1
ATOM 758 O O . VAL A 1 94 ? 15.214 -3.168 -0.454 1.00 78.12 94 VAL A O 1
ATOM 761 N N . ILE A 1 95 ? 13.953 -3.265 1.403 1.00 79.62 95 ILE A N 1
ATOM 762 C CA . ILE A 1 95 ? 12.734 -2.740 0.769 1.00 79.62 95 ILE A CA 1
ATOM 763 C C . ILE A 1 95 ? 12.989 -1.347 0.182 1.00 79.62 95 ILE A C 1
ATOM 765 O O . ILE A 1 95 ? 12.661 -1.107 -0.982 1.00 79.62 95 ILE A O 1
ATOM 769 N N . ARG A 1 96 ? 13.624 -0.446 0.942 1.00 81.00 96 ARG A N 1
ATOM 770 C CA . ARG A 1 96 ? 13.954 0.910 0.475 1.00 81.00 96 ARG A CA 1
ATOM 771 C C . ARG A 1 96 ? 14.870 0.903 -0.743 1.00 81.00 96 ARG A C 1
ATOM 773 O O . ARG A 1 96 ? 14.584 1.601 -1.716 1.00 81.00 96 ARG A O 1
ATOM 780 N N . VAL A 1 97 ? 15.927 0.091 -0.729 1.00 82.50 97 VAL A N 1
ATOM 781 C CA . VAL A 1 97 ? 16.845 -0.039 -1.873 1.00 82.50 97 VAL A CA 1
ATOM 782 C C . VAL A 1 97 ? 16.103 -0.521 -3.122 1.00 82.50 97 VAL A C 1
ATOM 784 O O . VAL A 1 97 ? 16.271 0.053 -4.199 1.00 82.50 97 VAL A O 1
ATOM 787 N N . LEU A 1 98 ? 15.241 -1.533 -2.986 1.00 80.56 98 LEU A N 1
ATOM 788 C CA . LEU A 1 98 ? 14.462 -2.065 -4.106 1.00 80.56 98 LEU A CA 1
ATOM 789 C C . LEU A 1 98 ? 13.476 -1.036 -4.666 1.00 80.56 98 LEU A C 1
ATOM 791 O O . LEU A 1 98 ? 13.414 -0.860 -5.883 1.00 80.56 98 LEU A O 1
ATOM 795 N N . ILE A 1 99 ? 12.744 -0.325 -3.802 1.00 83.25 99 ILE A N 1
ATOM 796 C CA . ILE A 1 99 ? 11.826 0.743 -4.221 1.00 83.25 99 ILE A CA 1
ATOM 797 C C . ILE A 1 99 ? 12.589 1.851 -4.955 1.00 83.25 99 ILE A C 1
ATOM 799 O O . ILE A 1 99 ? 12.120 2.321 -5.992 1.00 83.25 99 ILE A O 1
ATOM 803 N N . ASN A 1 100 ? 13.774 2.239 -4.475 1.00 85.75 100 ASN A N 1
ATOM 804 C CA . ASN A 1 100 ? 14.592 3.270 -5.117 1.00 85.75 100 ASN A CA 1
ATOM 805 C C . ASN A 1 100 ? 15.071 2.846 -6.512 1.00 85.75 100 ASN A C 1
ATOM 807 O O . ASN A 1 100 ? 14.860 3.593 -7.467 1.00 85.75 100 ASN A O 1
ATOM 811 N N . LYS A 1 101 ? 15.591 1.621 -6.670 1.00 82.19 101 LYS A N 1
ATOM 812 C CA . LYS A 1 101 ? 15.942 1.077 -7.997 1.00 82.19 101 LYS A CA 1
ATOM 813 C C . LYS A 1 101 ? 14.732 1.039 -8.935 1.00 82.19 101 LYS A C 1
ATOM 815 O O . LYS A 1 101 ? 14.828 1.382 -10.115 1.00 82.19 101 LYS A O 1
ATOM 820 N N . MET A 1 102 ? 13.566 0.655 -8.411 1.00 81.50 102 MET A N 1
ATOM 821 C CA . MET A 1 102 ? 12.328 0.653 -9.189 1.00 81.50 102 MET A CA 1
ATOM 822 C C . MET A 1 102 ? 11.932 2.070 -9.618 1.00 81.50 102 MET A C 1
ATOM 824 O O . MET A 1 102 ? 11.520 2.268 -10.757 1.00 81.50 102 MET A O 1
ATOM 828 N N . ARG A 1 103 ? 12.096 3.061 -8.735 1.00 86.62 103 ARG A N 1
ATOM 829 C CA . ARG A 1 103 ? 11.769 4.469 -8.989 1.00 86.62 103 ARG A CA 1
ATOM 830 C C . ARG A 1 103 ? 12.669 5.092 -10.055 1.00 86.62 103 ARG A C 1
ATOM 832 O O . ARG A 1 103 ? 12.169 5.861 -10.867 1.00 86.62 103 ARG A O 1
ATOM 839 N N . GLU A 1 104 ? 13.951 4.737 -10.106 1.00 85.06 104 GLU A N 1
ATOM 840 C CA . GLU A 1 104 ? 14.863 5.194 -11.167 1.00 85.06 104 GLU A CA 1
ATOM 841 C C . GLU A 1 104 ? 14.443 4.684 -12.552 1.00 85.06 104 GLU A C 1
ATOM 843 O O . GLU A 1 104 ? 14.465 5.422 -13.540 1.00 85.06 104 GLU A O 1
ATOM 848 N N . ARG A 1 105 ? 14.034 3.414 -12.631 1.00 80.06 105 ARG A N 1
ATOM 849 C CA . ARG A 1 105 ? 13.673 2.766 -13.899 1.00 80.06 105 ARG A CA 1
ATOM 850 C C . ARG A 1 105 ? 12.236 3.056 -14.336 1.00 80.06 105 ARG A C 1
ATOM 852 O O . ARG A 1 105 ? 11.968 3.145 -15.536 1.00 80.06 105 ARG A O 1
ATOM 859 N N . TYR A 1 106 ? 11.335 3.189 -13.367 1.00 82.56 106 TYR A N 1
ATOM 860 C CA . TYR A 1 106 ? 9.889 3.283 -13.543 1.00 82.56 106 TYR A CA 1
ATOM 861 C C . TYR A 1 106 ? 9.251 4.346 -12.626 1.00 82.56 106 TYR A C 1
ATOM 863 O O . TYR A 1 106 ? 8.377 4.031 -11.808 1.00 82.56 106 TYR A O 1
ATOM 871 N N . PRO A 1 107 ? 9.643 5.625 -12.743 1.00 86.94 107 PRO A N 1
ATOM 872 C CA . PRO A 1 107 ? 9.178 6.678 -11.842 1.00 86.94 107 PRO A CA 1
ATOM 873 C C . PRO A 1 107 ? 7.651 6.842 -11.842 1.00 86.94 107 PRO A C 1
ATOM 875 O O . PRO A 1 107 ? 7.059 7.032 -10.779 1.00 86.94 107 PRO A O 1
ATO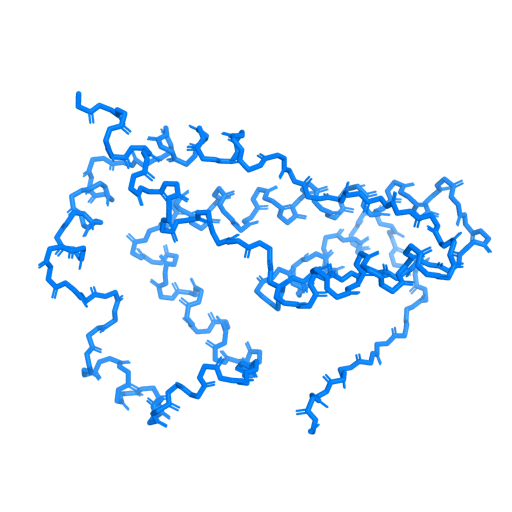M 878 N N . ASN A 1 108 ? 6.975 6.711 -12.991 1.00 85.75 108 ASN A N 1
ATOM 879 C CA . ASN A 1 108 ? 5.513 6.829 -13.041 1.00 85.75 108 ASN A CA 1
ATOM 880 C C . ASN A 1 108 ? 4.786 5.612 -12.466 1.00 85.75 108 ASN A C 1
ATOM 882 O O . ASN A 1 108 ? 3.632 5.741 -12.046 1.00 85.75 108 ASN A O 1
ATOM 886 N N . ILE A 1 109 ? 5.443 4.450 -12.441 1.00 83.81 109 ILE A N 1
ATOM 887 C CA . ILE A 1 109 ? 4.925 3.261 -11.761 1.00 83.81 109 ILE A CA 1
ATOM 888 C C . ILE A 1 109 ? 4.930 3.502 -10.260 1.00 83.81 109 ILE A C 1
ATOM 890 O O . ILE A 1 109 ? 3.874 3.400 -9.639 1.00 83.81 109 ILE A O 1
ATOM 894 N N . CYS A 1 110 ? 6.083 3.871 -9.694 1.00 86.19 110 CYS A N 1
ATOM 895 C CA . CYS A 1 110 ? 6.204 4.142 -8.262 1.00 86.19 110 CYS A CA 1
ATOM 896 C C . CYS A 1 110 ? 5.257 5.265 -7.831 1.00 86.19 110 CYS A C 1
ATOM 898 O O . CYS A 1 110 ? 4.541 5.109 -6.847 1.00 86.19 110 CYS A O 1
ATOM 900 N N . ARG A 1 111 ? 5.137 6.328 -8.635 1.00 90.00 111 ARG A N 1
ATOM 901 C CA . ARG A 1 111 ? 4.191 7.417 -8.372 1.00 90.00 111 ARG A CA 1
ATOM 902 C C . ARG A 1 111 ? 2.753 6.926 -8.190 1.00 90.00 111 ARG A C 1
ATOM 904 O O . ARG A 1 111 ? 2.080 7.350 -7.259 1.00 90.00 111 ARG A O 1
ATOM 911 N N . VAL A 1 112 ? 2.266 6.046 -9.067 1.00 87.44 112 VAL A N 1
ATOM 912 C CA . VAL A 1 112 ? 0.868 5.581 -9.022 1.00 87.44 112 VAL A CA 1
ATOM 913 C C . VAL A 1 112 ? 0.660 4.444 -8.021 1.00 87.44 112 VAL A C 1
ATOM 915 O O . VAL A 1 112 ?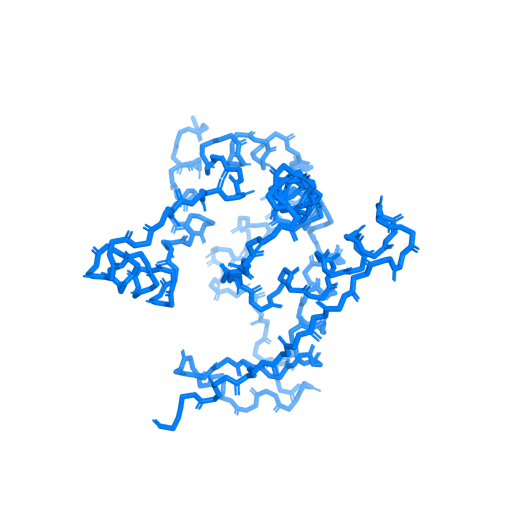 -0.342 4.430 -7.311 1.00 87.44 112 VAL A O 1
ATOM 918 N N . LEU A 1 113 ? 1.572 3.471 -7.976 1.00 84.88 113 LEU A N 1
ATOM 919 C CA . LEU A 1 113 ? 1.406 2.262 -7.164 1.00 84.88 113 LEU A CA 1
ATOM 920 C C . LEU A 1 113 ? 1.864 2.420 -5.717 1.00 84.88 113 LEU A C 1
ATOM 922 O O . LEU A 1 113 ? 1.484 1.587 -4.896 1.00 84.88 113 LEU A O 1
ATOM 926 N N . ILE A 1 114 ? 2.673 3.436 -5.419 1.00 89.06 114 ILE A N 1
ATOM 927 C CA . ILE A 1 114 ? 3.214 3.700 -4.086 1.00 89.06 114 ILE A CA 1
ATOM 928 C C . ILE A 1 114 ? 2.735 5.078 -3.637 1.00 89.06 114 ILE A C 1
ATOM 930 O O . ILE A 1 114 ? 1.804 5.150 -2.843 1.00 89.06 114 ILE A O 1
ATOM 934 N N . ASP A 1 115 ? 3.272 6.157 -4.207 1.00 92.50 115 ASP A N 1
ATOM 935 C CA . ASP A 1 115 ? 3.107 7.505 -3.651 1.00 92.50 115 ASP A CA 1
ATOM 936 C C . ASP A 1 115 ? 1.625 7.962 -3.606 1.00 92.50 115 ASP A C 1
ATOM 938 O O . ASP A 1 115 ? 1.140 8.481 -2.599 1.00 92.50 115 ASP A O 1
ATOM 942 N N . GLU A 1 116 ? 0.863 7.766 -4.690 1.00 92.50 116 GLU A N 1
ATOM 943 C CA . GLU A 1 116 ? -0.565 8.126 -4.747 1.00 92.50 116 GLU A CA 1
ATOM 944 C C . GLU A 1 116 ? -1.412 7.277 -3.786 1.00 92.50 116 GLU A C 1
ATOM 946 O O . GLU A 1 116 ? -2.301 7.810 -3.116 1.00 92.50 116 GLU A O 1
ATOM 951 N N . ARG A 1 117 ? -1.117 5.977 -3.676 1.00 93.12 117 ARG A N 1
ATOM 952 C CA . ARG A 1 117 ? -1.823 5.070 -2.758 1.00 93.12 117 ARG A CA 1
ATOM 953 C C . ARG A 1 117 ? -1.496 5.373 -1.303 1.00 93.12 117 ARG A C 1
ATOM 955 O O . ARG A 1 117 ? -2.411 5.394 -0.486 1.00 93.12 117 ARG A O 1
ATOM 962 N N . ASN A 1 118 ? -0.241 5.696 -0.993 1.00 94.62 118 ASN A N 1
ATOM 963 C CA . ASN A 1 118 ? 0.194 6.100 0.344 1.00 94.62 118 ASN A CA 1
ATOM 964 C C . ASN A 1 118 ? -0.583 7.325 0.821 1.00 94.62 118 ASN A C 1
ATOM 966 O O . ASN A 1 118 ? -1.108 7.318 1.930 1.00 94.62 118 ASN A O 1
ATOM 970 N N . LYS A 1 119 ? -0.772 8.328 -0.045 1.00 94.69 119 LYS A N 1
ATOM 971 C CA . LYS A 1 119 ? -1.597 9.509 0.264 1.00 94.69 119 LYS A CA 1
ATOM 972 C C . LYS A 1 119 ? -3.057 9.163 0.541 1.00 94.69 119 LYS A C 1
ATOM 974 O O . LYS A 1 119 ? -3.645 9.718 1.465 1.00 94.69 119 LYS A O 1
ATOM 979 N N . ILE A 1 120 ? -3.650 8.265 -0.246 1.00 94.19 120 ILE A N 1
ATOM 980 C CA . ILE A 1 120 ? -5.045 7.842 -0.052 1.00 94.19 120 ILE A CA 1
ATOM 981 C C . ILE A 1 120 ? -5.192 7.069 1.263 1.00 94.19 120 ILE A C 1
ATOM 983 O O . ILE A 1 120 ? -6.059 7.406 2.067 1.00 94.19 120 ILE A O 1
ATOM 987 N N . MET A 1 121 ? -4.318 6.090 1.509 1.00 95.38 121 MET A N 1
ATOM 988 C CA . MET A 1 121 ? -4.320 5.295 2.738 1.00 95.38 121 MET A CA 1
ATOM 989 C C . MET A 1 121 ? -4.099 6.157 3.979 1.00 95.38 121 MET A C 1
ATOM 991 O O . MET A 1 121 ? -4.858 6.032 4.938 1.00 95.38 121 MET A O 1
ATOM 995 N N . ALA A 1 122 ? -3.117 7.061 3.942 1.00 94.44 122 ALA A N 1
ATOM 996 C CA . ALA A 1 122 ? -2.841 7.997 5.026 1.00 94.44 122 ALA A CA 1
ATOM 997 C C . ALA A 1 122 ? -4.053 8.885 5.319 1.00 94.44 122 ALA A C 1
ATOM 999 O O . ALA A 1 122 ? -4.517 8.929 6.454 1.00 94.44 122 ALA A O 1
ATOM 1000 N N . ARG A 1 123 ? -4.635 9.514 4.290 1.00 93.69 123 ARG A N 1
ATOM 1001 C CA . ARG A 1 123 ? -5.820 10.367 4.442 1.00 93.69 123 ARG A CA 1
ATOM 1002 C C . ARG A 1 123 ? -7.008 9.610 5.033 1.00 93.69 123 ARG A C 1
ATOM 1004 O O . ARG A 1 123 ? -7.678 10.123 5.926 1.00 93.69 123 ARG A O 1
ATOM 1011 N N . ASN A 1 124 ? -7.278 8.405 4.534 1.00 94.69 124 ASN A N 1
ATOM 1012 C CA . ASN A 1 124 ? -8.379 7.575 5.019 1.00 94.69 124 ASN A CA 1
ATOM 1013 C C . ASN A 1 124 ? -8.157 7.150 6.475 1.00 94.69 124 ASN A C 1
ATOM 1015 O O . ASN A 1 124 ? -9.102 7.150 7.262 1.00 94.69 124 ASN A O 1
ATOM 1019 N N . LEU A 1 125 ? -6.916 6.829 6.849 1.00 92.94 125 LEU A N 1
ATOM 1020 C CA . LEU A 1 125 ? -6.574 6.479 8.222 1.00 92.94 125 LEU A CA 1
ATOM 1021 C C . LEU A 1 125 ? -6.683 7.691 9.160 1.00 92.94 125 LEU A C 1
ATOM 1023 O O . LEU A 1 125 ? -7.346 7.581 10.188 1.00 92.94 125 LEU A O 1
ATOM 1027 N N . SER A 1 126 ? -6.150 8.856 8.778 1.00 91.00 126 SER A N 1
ATOM 1028 C CA . SER A 1 126 ? -6.306 10.113 9.529 1.00 91.00 126 SER A CA 1
ATOM 1029 C C . SER A 1 126 ? -7.777 10.480 9.734 1.00 91.00 126 SER A C 1
ATOM 1031 O O . SER A 1 126 ? -8.175 10.869 10.829 1.00 91.00 126 SER A O 1
ATOM 1033 N N . TYR A 1 127 ? -8.610 10.312 8.702 1.00 91.44 127 TYR A N 1
ATOM 1034 C CA . TYR A 1 127 ? -10.053 10.522 8.811 1.00 91.44 127 TYR A CA 1
ATOM 1035 C C . TYR A 1 127 ? -10.684 9.584 9.850 1.00 91.44 127 TYR A C 1
ATOM 1037 O O . TYR A 1 127 ? -11.380 10.050 10.746 1.00 91.44 127 TYR A O 1
ATOM 1045 N N . LEU A 1 128 ? -10.385 8.281 9.797 1.00 91.56 128 LEU A N 1
ATOM 1046 C CA . LEU A 1 128 ? -10.898 7.311 10.774 1.00 91.56 128 LEU A CA 1
ATOM 1047 C C . LEU A 1 128 ? -10.448 7.619 12.207 1.00 91.56 128 LEU A C 1
ATOM 1049 O O . LEU A 1 128 ? -11.230 7.434 13.136 1.00 91.56 128 LEU A O 1
ATOM 1053 N N . MET A 1 129 ? -9.210 8.083 12.387 1.00 89.00 129 MET A N 1
ATOM 1054 C CA . MET A 1 129 ? -8.679 8.480 13.694 1.00 89.00 129 MET A CA 1
ATOM 1055 C C . MET A 1 129 ? -9.413 9.699 14.263 1.00 89.00 129 MET A C 1
ATOM 1057 O O . MET A 1 129 ? -9.720 9.720 15.452 1.00 89.00 129 MET A O 1
ATOM 1061 N N . ASN A 1 130 ? -9.734 10.684 13.421 1.00 88.19 130 ASN A N 1
ATOM 1062 C CA . ASN A 1 130 ? -10.456 11.889 13.836 1.00 88.19 130 ASN A CA 1
ATOM 1063 C C . ASN A 1 130 ? -11.946 11.637 14.104 1.00 88.19 130 ASN A C 1
ATOM 1065 O O . ASN A 1 130 ? -12.506 12.235 15.016 1.00 88.19 130 ASN A O 1
ATOM 1069 N N . GLU A 1 131 ? -12.589 10.756 13.334 1.00 90.88 131 GLU A N 1
ATOM 1070 C CA . GLU A 1 131 ? -14.002 10.389 13.528 1.00 90.88 131 GLU A CA 1
ATOM 1071 C C . GLU A 1 131 ? -14.223 9.504 14.764 1.00 90.88 131 GLU A C 1
ATOM 1073 O O . GLU A 1 131 ? -15.327 9.446 15.308 1.00 90.88 131 GLU A O 1
ATOM 1078 N N . HIS A 1 132 ? -13.186 8.782 15.197 1.00 90.06 132 HIS A N 1
ATOM 1079 C CA . HIS A 1 132 ? -13.253 7.818 16.297 1.00 90.06 132 HIS A CA 1
ATOM 1080 C C . HIS A 1 132 ? -12.090 7.994 17.293 1.00 90.06 132 HIS A C 1
ATOM 1082 O O . HIS A 1 132 ? -11.327 7.045 17.510 1.00 90.06 132 HIS A O 1
ATOM 1088 N N . PRO A 1 133 ? -11.940 9.179 17.917 1.00 86.19 133 PRO A N 1
ATOM 1089 C CA . PRO A 1 133 ? -10.799 9.504 18.778 1.00 86.19 133 PRO A CA 1
ATOM 1090 C C . PRO A 1 133 ? -10.706 8.623 20.034 1.00 86.19 133 PRO A C 1
ATOM 1092 O O . PRO A 1 133 ? -9.639 8.480 20.624 1.00 86.19 133 PRO A O 1
ATOM 1095 N N . GLU A 1 134 ? -11.814 8.014 20.455 1.00 88.62 134 GLU A N 1
ATOM 1096 C CA . GLU A 1 134 ? -11.904 7.123 21.610 1.00 88.62 134 GLU A CA 1
ATOM 1097 C C . GLU A 1 134 ? -11.614 5.648 21.283 1.00 88.62 134 GLU A C 1
ATOM 1099 O O . GLU A 1 134 ? -11.620 4.800 22.180 1.00 88.62 134 GLU A O 1
ATOM 1104 N N . LYS A 1 135 ? -11.409 5.303 20.005 1.00 88.81 135 LYS A N 1
ATOM 1105 C CA . LYS A 1 135 ? -11.208 3.919 19.557 1.00 88.81 135 LYS A CA 1
ATOM 1106 C C . LYS A 1 135 ? -9.743 3.631 19.255 1.00 88.81 135 LYS A C 1
ATOM 1108 O O . LYS A 1 135 ? -9.028 4.432 18.666 1.00 88.81 135 LYS A O 1
ATOM 1113 N N . SER A 1 136 ? -9.316 2.411 19.570 1.00 88.75 136 SER A N 1
ATOM 1114 C CA . SER A 1 136 ? -8.044 1.880 19.077 1.00 88.75 136 SER A CA 1
ATOM 1115 C C . SER A 1 136 ? -8.211 1.362 17.648 1.00 88.75 136 SER A C 1
ATOM 1117 O O . SER A 1 136 ? -9.054 0.500 17.392 1.00 88.75 136 SER A O 1
ATOM 1119 N N . ILE A 1 137 ? -7.394 1.869 16.724 1.00 90.69 137 ILE A N 1
ATOM 1120 C CA . ILE A 1 137 ? -7.404 1.477 15.311 1.00 90.69 137 ILE A CA 1
ATOM 1121 C C . ILE A 1 137 ? -6.168 0.623 15.022 1.00 90.69 137 ILE A C 1
ATOM 1123 O O . ILE A 1 137 ? -5.040 1.052 15.249 1.00 90.69 137 ILE A O 1
ATOM 1127 N N . LEU A 1 138 ? -6.384 -0.585 14.496 1.00 91.94 138 LEU A N 1
ATOM 1128 C CA . LEU A 1 138 ? -5.323 -1.444 13.973 1.00 91.94 138 LEU A CA 1
ATOM 1129 C C . LEU A 1 138 ? -5.301 -1.336 12.446 1.00 91.94 138 LEU A C 1
ATOM 1131 O O . LEU A 1 138 ? -6.210 -1.831 11.778 1.00 91.94 138 LEU A O 1
ATOM 1135 N N . ALA A 1 139 ? -4.253 -0.721 11.900 1.00 91.56 139 ALA A N 1
ATOM 1136 C CA . ALA A 1 139 ? -3.994 -0.699 10.466 1.00 91.56 139 ALA A CA 1
ATOM 1137 C C . ALA A 1 139 ? -3.038 -1.839 10.087 1.00 91.56 139 ALA A C 1
ATOM 1139 O O . ALA A 1 139 ? -1.999 -2.021 10.716 1.00 91.56 139 ALA A O 1
ATOM 1140 N N . VAL A 1 140 ? -3.386 -2.600 9.049 1.00 90.88 140 VAL A N 1
ATOM 1141 C CA . VAL A 1 140 ? -2.517 -3.632 8.467 1.00 90.88 140 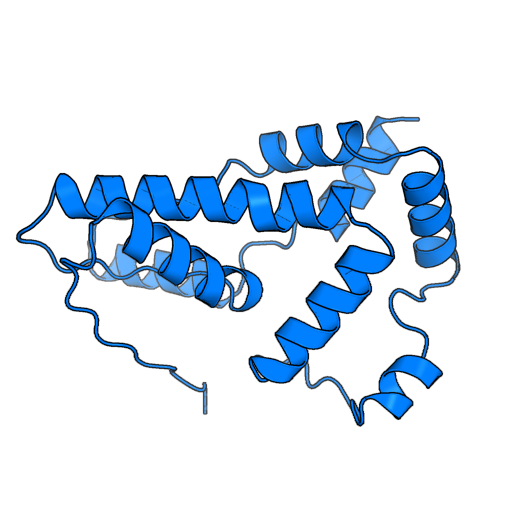VAL A CA 1
ATOM 1142 C C . VAL A 1 140 ? -2.245 -3.245 7.023 1.00 90.88 140 VAL A C 1
ATOM 1144 O O . VAL A 1 140 ? -3.165 -3.226 6.206 1.00 90.88 140 VAL A O 1
ATOM 1147 N N . VAL A 1 141 ? -0.990 -2.918 6.727 1.00 89.31 141 VAL A N 1
ATOM 1148 C CA . VAL A 1 141 ? -0.531 -2.428 5.421 1.00 89.31 141 VAL A CA 1
ATOM 1149 C C . VAL A 1 141 ? 0.690 -3.218 4.959 1.00 89.31 141 VAL A C 1
ATOM 1151 O O . VAL A 1 141 ? 1.364 -3.860 5.763 1.00 89.31 141 VAL A O 1
ATOM 1154 N N . GLY A 1 142 ? 0.970 -3.188 3.655 1.00 84.50 142 GLY A N 1
ATOM 1155 C CA . GLY A 1 142 ? 2.189 -3.791 3.118 1.00 84.50 142 GLY A CA 1
ATOM 1156 C C . GLY A 1 142 ? 3.435 -3.026 3.572 1.00 84.50 142 GLY A C 1
ATOM 1157 O O . GLY A 1 142 ? 3.413 -1.797 3.636 1.00 84.50 142 GLY A O 1
ATOM 1158 N N . ALA A 1 143 ? 4.535 -3.741 3.823 1.00 80.88 143 ALA A N 1
ATOM 1159 C CA . ALA A 1 143 ? 5.776 -3.160 4.349 1.00 80.88 143 ALA A CA 1
ATOM 1160 C C . ALA A 1 143 ? 6.345 -2.019 3.477 1.00 80.88 143 ALA A C 1
ATOM 1162 O O . ALA A 1 143 ? 6.890 -1.058 4.001 1.00 80.88 143 ALA A O 1
ATOM 1163 N N . GLY A 1 144 ? 6.144 -2.064 2.153 1.00 82.81 144 GLY A N 1
ATOM 1164 C CA . GLY A 1 144 ? 6.564 -0.989 1.241 1.00 82.81 144 GLY A CA 1
ATOM 1165 C C . GLY A 1 144 ? 5.753 0.313 1.332 1.00 82.81 144 GLY A C 1
ATOM 1166 O O . GLY A 1 144 ? 6.143 1.305 0.725 1.00 82.81 144 GLY A O 1
ATOM 1167 N N . HIS A 1 145 ? 4.632 0.318 2.056 1.00 89.38 145 HIS A N 1
ATOM 1168 C CA . HIS A 1 145 ? 3.769 1.489 2.252 1.00 89.38 145 HIS A CA 1
ATOM 1169 C C . HIS A 1 145 ? 3.865 2.067 3.669 1.00 89.38 145 HIS A C 1
ATOM 1171 O O . HIS A 1 145 ? 3.512 3.221 3.894 1.00 89.38 145 HIS A O 1
ATOM 1177 N N . GLU A 1 146 ? 4.322 1.257 4.622 1.00 87.69 146 GLU A N 1
ATOM 1178 C CA . GLU A 1 146 ? 4.264 1.531 6.055 1.00 87.69 146 GLU A CA 1
ATOM 1179 C C . GLU A 1 146 ? 4.933 2.856 6.448 1.00 87.69 146 GLU A C 1
ATOM 1181 O O . GLU A 1 146 ? 4.283 3.721 7.034 1.00 87.69 146 GLU A O 1
ATOM 1186 N N . GLU A 1 147 ? 6.212 3.023 6.101 1.00 86.94 147 GLU A N 1
ATOM 1187 C CA . GLU A 1 147 ? 7.021 4.176 6.512 1.00 86.94 147 GLU A CA 1
ATOM 1188 C C . GLU A 1 147 ? 6.415 5.501 6.025 1.00 86.94 147 GLU A C 1
ATOM 1190 O O . GLU A 1 147 ? 6.199 6.425 6.808 1.00 86.94 147 GLU A O 1
ATOM 1195 N N . GLU A 1 148 ? 6.058 5.574 4.742 1.00 91.06 148 GLU A N 1
ATOM 1196 C CA . GLU A 1 148 ? 5.543 6.809 4.150 1.00 91.06 148 GLU A CA 1
ATOM 1197 C C . GLU A 1 148 ? 4.126 7.143 4.640 1.00 91.06 148 GLU A C 1
ATOM 1199 O O . GLU A 1 148 ? 3.812 8.316 4.843 1.00 91.06 148 GLU A O 1
ATOM 1204 N N . ILE A 1 149 ? 3.271 6.141 4.887 1.00 92.62 149 ILE A N 1
ATOM 1205 C CA . ILE A 1 149 ? 1.950 6.373 5.494 1.00 92.62 149 ILE A CA 1
ATOM 1206 C C . ILE A 1 149 ? 2.109 7.018 6.872 1.00 92.62 149 ILE A C 1
ATOM 1208 O O . ILE A 1 149 ? 1.416 7.991 7.169 1.00 92.62 149 ILE A O 1
ATOM 1212 N N . ILE A 1 150 ? 3.024 6.510 7.703 1.00 88.50 150 ILE A N 1
ATOM 1213 C CA . ILE A 1 150 ? 3.281 7.064 9.039 1.00 88.50 150 ILE A CA 1
ATOM 1214 C C . ILE A 1 150 ? 3.724 8.526 8.934 1.00 88.50 150 ILE A C 1
ATOM 1216 O O . ILE A 1 150 ? 3.211 9.381 9.659 1.00 88.50 150 ILE A O 1
ATOM 1220 N N . ASP A 1 151 ? 4.646 8.826 8.023 1.00 89.50 151 ASP A N 1
ATOM 1221 C CA . ASP A 1 151 ? 5.154 10.184 7.835 1.00 89.50 151 ASP A CA 1
ATOM 1222 C C . ASP A 1 151 ? 4.084 11.155 7.328 1.00 89.50 151 ASP A C 1
ATOM 1224 O O . ASP A 1 151 ? 4.045 12.310 7.760 1.00 89.50 151 ASP A O 1
ATOM 1228 N N . LEU A 1 152 ? 3.197 10.705 6.438 1.00 91.88 152 LEU A N 1
ATOM 1229 C CA . LEU A 1 152 ? 2.070 11.502 5.951 1.00 91.88 152 LEU A CA 1
ATOM 1230 C C . LEU A 1 152 ? 1.068 11.797 7.071 1.00 91.88 152 LEU A C 1
ATOM 1232 O O . LEU A 1 152 ? 0.661 12.941 7.249 1.00 91.88 152 LEU A O 1
ATOM 1236 N N . ILE A 1 153 ? 0.727 10.791 7.875 1.00 89.25 153 ILE A N 1
ATOM 1237 C CA . ILE A 1 153 ? -0.216 10.943 8.986 1.00 89.25 153 ILE A CA 1
ATOM 1238 C C . ILE A 1 153 ? 0.342 11.883 10.069 1.00 89.25 153 ILE A C 1
ATOM 1240 O O . ILE A 1 153 ? -0.391 12.722 10.591 1.00 89.25 153 ILE A O 1
ATOM 1244 N N . LYS A 1 154 ? 1.641 11.792 10.394 1.00 85.25 154 LYS A N 1
ATOM 1245 C CA . LYS A 1 154 ? 2.294 12.704 11.355 1.00 85.25 154 LYS A CA 1
ATOM 1246 C C . LYS A 1 154 ? 2.197 14.166 10.924 1.00 85.25 154 LYS A C 1
ATOM 1248 O O . LYS A 1 154 ? 1.973 15.027 11.774 1.00 85.25 154 LYS A O 1
ATOM 1253 N N . LYS A 1 155 ? 2.361 14.428 9.622 1.00 83.38 155 LYS A N 1
ATOM 1254 C CA . LYS A 1 155 ? 2.222 15.767 9.033 1.00 83.38 155 LYS A CA 1
ATOM 1255 C C . LYS A 1 155 ? 0.776 16.256 9.077 1.00 83.38 155 LYS A C 1
ATOM 1257 O O . LYS A 1 155 ? 0.557 17.405 9.427 1.00 83.38 155 LYS A O 1
ATOM 1262 N N . ASP A 1 156 ? -0.187 15.391 8.762 1.00 77.62 156 ASP A N 1
ATOM 1263 C CA . ASP A 1 156 ? -1.611 15.753 8.727 1.00 77.62 156 ASP A CA 1
ATOM 1264 C C . ASP A 1 156 ? -2.213 16.013 10.122 1.00 77.62 156 ASP A C 1
ATOM 1266 O O . ASP A 1 156 ? -3.187 16.754 10.238 1.00 77.62 156 ASP A O 1
ATOM 1270 N N . LEU A 1 157 ? -1.667 15.401 11.180 1.00 73.00 157 LEU A N 1
ATOM 1271 C CA . LEU A 1 157 ? -2.209 15.475 12.546 1.00 73.00 157 LEU A CA 1
ATOM 1272 C C . LEU A 1 157 ? -1.346 16.294 13.527 1.00 73.00 157 LEU A C 1
ATOM 1274 O O . LEU A 1 157 ? -1.500 16.140 14.742 1.00 73.00 157 LEU A O 1
ATOM 1278 N N . ASP A 1 158 ? -0.433 17.141 13.036 1.00 68.62 158 ASP A N 1
ATOM 1279 C CA . ASP A 1 158 ? 0.449 17.997 13.854 1.00 68.62 158 ASP A CA 1
ATOM 1280 C C . ASP A 1 158 ? 1.119 17.247 15.033 1.00 68.62 158 ASP A C 1
ATOM 1282 O O . ASP A 1 158 ? 1.200 17.747 16.157 1.00 68.62 158 ASP A O 1
ATOM 1286 N N . ASN A 1 159 ? 1.581 16.010 14.803 1.00 58.91 159 ASN A N 1
ATOM 1287 C CA . ASN A 1 159 ? 2.203 15.127 15.808 1.00 58.91 159 ASN A CA 1
ATOM 1288 C C . ASN A 1 159 ? 1.335 14.729 17.029 1.00 58.91 159 ASN A C 1
ATOM 1290 O O . ASN A 1 159 ? 1.869 14.204 18.008 1.00 58.91 159 ASN A O 1
ATOM 1294 N N . LYS A 1 160 ? 0.005 14.894 17.001 1.00 58.81 160 LYS A N 1
ATOM 1295 C CA . LYS A 1 160 ? -0.899 14.527 18.119 1.00 58.81 160 LYS A CA 1
ATOM 1296 C C . LYS A 1 160 ? -1.271 13.036 18.172 1.00 58.81 160 LYS A C 1
ATOM 1298 O O . LYS A 1 160 ? -2.420 12.691 18.436 1.00 58.81 160 LYS A O 1
ATOM 1303 N N . ILE A 1 161 ? -0.325 12.134 17.914 1.00 59.41 161 ILE A N 1
ATOM 1304 C CA . ILE A 1 161 ? -0.609 10.695 17.823 1.00 59.41 161 ILE A CA 1
ATOM 1305 C C . ILE A 1 161 ? 0.283 9.916 18.779 1.00 59.41 161 ILE A C 1
ATOM 1307 O O . ILE A 1 161 ? 1.505 9.928 18.653 1.00 59.41 161 ILE A O 1
ATOM 1311 N N . SER A 1 162 ? -0.348 9.173 19.687 1.00 54.66 162 SER A N 1
ATOM 1312 C CA . SER A 1 162 ? 0.299 8.078 20.406 1.00 54.66 162 SER A CA 1
ATOM 1313 C C . SER A 1 162 ? 0.042 6.782 19.639 1.00 54.66 162 SER A C 1
ATOM 1315 O O . SER A 1 162 ? -1.111 6.390 19.457 1.00 54.66 162 SER A O 1
ATOM 1317 N N . TYR A 1 163 ? 1.099 6.132 19.151 1.00 60.25 163 TYR A N 1
ATOM 1318 C CA . TYR A 1 163 ? 1.019 4.833 18.483 1.00 60.25 163 TYR A CA 1
ATOM 1319 C C . TYR A 1 163 ? 1.998 3.854 19.131 1.00 60.25 163 TYR A C 1
ATOM 1321 O O . TYR A 1 163 ? 3.081 4.235 19.572 1.00 60.25 163 TYR A O 1
ATOM 1329 N N . SER A 1 164 ? 1.609 2.581 19.189 1.00 49.12 164 SER A N 1
ATOM 1330 C CA . SER A 1 164 ? 2.499 1.484 19.572 1.00 49.12 164 SER A CA 1
ATOM 1331 C C . SER A 1 164 ? 2.646 0.540 18.388 1.00 49.12 164 SER A C 1
ATOM 1333 O O . SER A 1 164 ? 1.682 0.272 17.669 1.00 49.12 164 SER A O 1
ATOM 1335 N N . PHE A 1 165 ? 3.872 0.082 18.157 1.00 53.53 165 PHE A N 1
ATOM 1336 C CA . PHE A 1 165 ? 4.219 -0.758 17.023 1.00 53.53 165 PHE A CA 1
ATOM 1337 C C . PHE A 1 165 ? 4.609 -2.156 17.499 1.00 53.53 165 PHE A C 1
ATOM 1339 O O . PHE A 1 165 ? 5.339 -2.305 18.477 1.00 53.53 165 PHE A O 1
ATOM 1346 N N . SER A 1 166 ? 4.137 -3.185 16.796 1.00 47.62 166 SER A N 1
ATOM 1347 C CA . SER A 1 166 ? 4.588 -4.559 17.002 1.00 47.62 166 SER A CA 1
ATOM 1348 C C . SER A 1 166 ? 4.843 -5.206 15.645 1.00 47.62 166 SER A C 1
ATOM 1350 O O . SER A 1 166 ? 3.904 -5.598 14.950 1.00 47.62 166 SER A O 1
ATOM 1352 N N . VAL A 1 167 ? 6.121 -5.337 15.272 1.00 43.25 167 VAL A N 1
ATOM 1353 C CA . VAL A 1 167 ? 6.518 -6.268 14.208 1.00 43.25 167 VAL A CA 1
ATOM 1354 C C . VAL A 1 167 ? 6.331 -7.665 14.769 1.00 43.25 167 VAL A C 1
ATOM 1356 O O . VAL A 1 167 ? 7.156 -8.153 15.543 1.00 43.25 167 VAL A O 1
ATOM 1359 N N . LYS A 1 168 ? 5.254 -8.345 14.385 1.00 42.72 168 LYS A N 1
ATOM 1360 C CA . LYS A 1 168 ? 5.224 -9.797 14.531 1.00 42.72 168 LYS A CA 1
ATOM 1361 C C . LYS A 1 168 ? 6.052 -10.392 13.399 1.00 42.72 168 LYS A C 1
ATOM 1363 O O . LYS A 1 168 ? 5.523 -10.695 12.332 1.00 42.72 168 LYS A O 1
ATOM 1368 N N . ASN A 1 169 ? 7.351 -10.565 13.645 1.00 34.00 169 ASN A N 1
ATOM 1369 C CA . ASN A 1 169 ? 8.122 -11.540 12.886 1.00 34.00 169 ASN A CA 1
ATOM 1370 C C . ASN A 1 169 ? 7.414 -12.882 13.080 1.00 34.00 169 ASN A C 1
ATOM 1372 O O . ASN A 1 169 ? 7.243 -13.345 14.209 1.00 34.00 169 ASN A O 1
ATOM 1376 N N . SER A 1 170 ? 6.897 -13.436 11.986 1.00 34.84 170 SER A N 1
ATOM 1377 C CA . SER A 1 170 ? 6.317 -14.773 11.998 1.00 34.84 170 SER A CA 1
ATOM 1378 C C . SER A 1 170 ? 7.475 -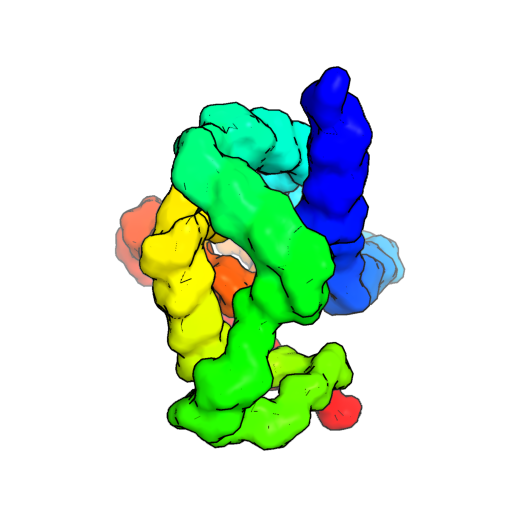15.743 12.219 1.00 34.84 170 SER A C 1
ATOM 1380 O O . SER A 1 170 ? 8.254 -15.977 11.297 1.00 34.84 170 SER A O 1
ATOM 1382 N N . ASN A 1 171 ? 7.640 -16.191 13.465 1.00 31.16 171 ASN A N 1
ATOM 1383 C CA . ASN A 1 171 ? 8.398 -17.398 13.790 1.00 31.16 171 ASN A CA 1
ATOM 1384 C C . ASN A 1 171 ? 7.616 -18.621 13.317 1.00 31.16 171 ASN A C 1
ATOM 1386 O O . ASN A 1 171 ? 6.378 -18.625 13.523 1.00 31.16 171 ASN A O 1
#

Radius of gyration: 17.94 Å; chains: 1; bounding box: 43×35×50 Å

Foldseek 3Di:
DVPVCLVVCCVVLVPPPDPQVVVVVVVCVVVVHDDDDQFDDVVVLSVQLSVLDDPQLVVVVVVCVVVVPPDPPVNCVVVVVPDPPVVFDDDLVVLVVSLVVCCVSPVSNCCRSAVVRLLSSLVSVLVVCVVCVPDDDDDDDRSNSPPSSVVSNCVVPVNPDDDDDDPPGPD

Secondary structure (DSSP, 8-state):
-HHHHHHHHHHHH--PPPHHHHHHHHHHHHTT------SPPHHHHHHHHHHH--HHHHHHHHHHHHHT-SS-HHHHHTTT-----TTSPPPHHHHHHHHHHHHHH-HHHHIIIIIHHHHHHHHHHHHHHHH-TTS-------HHHHHHHHHHHHHHTTT------------

pLDDT: mean 75.61, std 17.11, range [31.16, 95.75]

Sequence (171 aa):
MGSVIQKKLGDYVGVAPGSEMKTTIRLAKKQKARIALIDQDIETTLKRFSRSLTWKERWNLLVDIFKGVVLRKNELEDLNIEKFDLTKVPSQEVIRVLINKMRERYPNICRVLIDERNKIMARNLSYLMNEHPEKSILAVVGAGHEEEIIDLIKKDLDNKISYSFSVKNSN